Protein AF-Q2S835-F1 (afdb_monomer_lite)

Structure (mmCIF, N/CA/C/O backbone):
data_AF-Q2S835-F1
#
_entry.id   AF-Q2S835-F1
#
loop_
_atom_site.group_PDB
_atom_site.id
_atom_site.type_symbol
_atom_site.label_atom_id
_atom_site.label_alt_id
_atom_site.label_comp_id
_atom_site.label_asym_id
_atom_site.label_entity_id
_atom_site.label_seq_id
_atom_site.pdbx_PDB_ins_code
_atom_site.Cartn_x
_atom_site.Cartn_y
_atom_site.Cartn_z
_atom_site.occupancy
_atom_site.B_iso_or_equiv
_atom_site.auth_seq_id
_atom_site.auth_comp_id
_atom_site.auth_asym_id
_atom_site.auth_atom_id
_atom_site.pdbx_PDB_model_num
ATOM 1 N N . MET A 1 1 ? 21.900 -5.836 1.223 1.00 58.00 1 MET A N 1
ATOM 2 C CA . MET A 1 1 ? 20.947 -4.748 0.929 1.00 58.00 1 MET A CA 1
ATOM 3 C C . MET A 1 1 ? 19.571 -5.283 1.250 1.00 58.00 1 MET A C 1
ATOM 5 O O . MET A 1 1 ? 19.263 -6.379 0.797 1.00 58.00 1 MET A O 1
ATOM 9 N N . SER A 1 2 ? 18.821 -4.596 2.104 1.00 72.56 2 SER A N 1
ATOM 10 C CA . SER A 1 2 ? 17.430 -4.957 2.386 1.00 72.56 2 SER A CA 1
ATOM 11 C C . SER A 1 2 ? 16.559 -4.525 1.209 1.00 72.56 2 SER A C 1
ATOM 13 O O . SER A 1 2 ? 16.837 -3.489 0.613 1.00 72.56 2 SER A O 1
ATOM 15 N N . VAL A 1 3 ? 15.558 -5.331 0.862 1.00 83.25 3 VAL A N 1
ATOM 16 C CA . VAL A 1 3 ? 14.649 -5.068 -0.263 1.00 83.25 3 VAL A CA 1
ATOM 17 C C . VAL A 1 3 ? 13.409 -4.366 0.273 1.00 83.25 3 VAL A C 1
ATOM 19 O O . VAL A 1 3 ? 12.725 -4.928 1.134 1.00 83.25 3 VAL A O 1
ATOM 22 N N . GLY A 1 4 ? 13.147 -3.155 -0.214 1.00 87.56 4 GLY A N 1
ATOM 23 C CA . GLY A 1 4 ? 11.954 -2.388 0.108 1.00 87.56 4 GLY A CA 1
ATOM 24 C C . GLY A 1 4 ? 10.761 -2.842 -0.726 1.00 87.56 4 GLY A C 1
ATOM 25 O O . GLY A 1 4 ? 10.921 -3.290 -1.862 1.00 87.56 4 GLY A O 1
ATOM 26 N N . TYR A 1 5 ? 9.560 -2.733 -0.167 1.00 90.19 5 TYR A N 1
ATOM 27 C CA . TYR A 1 5 ? 8.317 -3.054 -0.859 1.00 90.19 5 TYR A CA 1
ATOM 28 C C . TYR A 1 5 ? 7.318 -1.909 -0.765 1.00 90.19 5 TYR A C 1
ATOM 30 O O . TYR A 1 5 ? 7.135 -1.304 0.288 1.00 90.19 5 TYR A O 1
ATOM 38 N N . GLU A 1 6 ? 6.615 -1.677 -1.866 1.00 91.81 6 GLU A N 1
ATOM 39 C CA . GLU A 1 6 ? 5.478 -0.766 -1.960 1.00 91.81 6 GLU A CA 1
ATOM 40 C C . GLU A 1 6 ? 4.245 -1.553 -2.402 1.00 91.81 6 GLU A C 1
ATOM 42 O O . GLU A 1 6 ? 4.356 -2.560 -3.106 1.00 91.81 6 GLU A O 1
ATOM 47 N N . LEU A 1 7 ? 3.057 -1.109 -1.993 1.00 93.31 7 LEU A N 1
ATOM 48 C CA . LEU A 1 7 ? 1.810 -1.722 -2.437 1.00 93.31 7 LEU A CA 1
ATOM 49 C C . LEU A 1 7 ? 1.251 -0.912 -3.608 1.00 93.31 7 LEU A C 1
ATOM 51 O O . LEU A 1 7 ? 1.009 0.287 -3.475 1.00 93.31 7 LEU A O 1
ATOM 55 N N . VAL A 1 8 ? 1.029 -1.558 -4.749 1.00 94.19 8 VAL A N 1
ATOM 56 C CA . VAL A 1 8 ? 0.539 -0.904 -5.968 1.00 94.19 8 VAL A CA 1
ATOM 57 C C . VAL A 1 8 ? -0.820 -1.478 -6.340 1.00 94.19 8 VAL A C 1
ATOM 59 O O . VAL A 1 8 ? -0.992 -2.694 -6.374 1.00 94.19 8 VAL A O 1
ATOM 62 N N . ASN A 1 9 ? -1.779 -0.602 -6.635 1.00 94.69 9 ASN A N 1
ATOM 63 C CA . ASN A 1 9 ? -3.065 -0.953 -7.228 1.00 94.69 9 ASN A CA 1
ATOM 64 C C . ASN A 1 9 ? -3.054 -0.561 -8.704 1.00 94.69 9 ASN A C 1
ATOM 66 O O . ASN A 1 9 ? -3.150 0.621 -9.051 1.00 94.69 9 ASN A O 1
ATOM 70 N N . GLN A 1 10 ? -2.964 -1.560 -9.575 1.00 93.31 10 GLN A N 1
ATOM 71 C CA . GLN A 1 10 ? -2.881 -1.345 -11.012 1.00 93.31 10 GLN A CA 1
ATOM 72 C C . GLN A 1 10 ? -4.230 -0.957 -11.626 1.00 93.31 10 GLN A C 1
ATOM 74 O O . GLN A 1 10 ? -4.268 -0.175 -12.577 1.00 93.31 10 GLN A O 1
ATOM 79 N N . THR A 1 11 ? -5.340 -1.444 -11.067 1.00 92.38 11 THR A N 1
ATOM 80 C CA . THR A 1 11 ? -6.694 -1.114 -11.537 1.00 92.38 11 THR A CA 1
ATOM 81 C C . THR A 1 11 ? -6.990 0.374 -11.373 1.00 92.38 11 THR A C 1
ATOM 83 O O . THR A 1 11 ? -7.473 1.023 -12.303 1.00 92.38 11 THR A O 1
ATOM 86 N N . LYS A 1 12 ? -6.676 0.932 -10.199 1.00 92.62 12 LYS A N 1
ATOM 87 C CA . LYS A 1 12 ? -6.934 2.344 -9.871 1.00 92.62 12 LYS A CA 1
ATOM 88 C C . LYS A 1 12 ? -5.769 3.273 -10.193 1.00 92.62 12 LYS A C 1
ATOM 90 O O . LYS A 1 12 ? -5.956 4.487 -10.180 1.00 92.62 12 LYS A O 1
ATOM 95 N N . LYS A 1 13 ? -4.603 2.711 -10.532 1.00 93.31 13 LYS A N 1
ATOM 96 C CA . LYS A 1 13 ? -3.337 3.433 -10.721 1.00 93.31 13 LYS A CA 1
ATOM 97 C C . LYS A 1 13 ? -2.971 4.239 -9.480 1.00 93.31 13 LYS A C 1
ATOM 99 O O . LYS A 1 13 ? -2.744 5.440 -9.552 1.00 93.31 13 LYS A O 1
ATOM 104 N N . GLU A 1 14 ? -2.957 3.573 -8.335 1.00 94.31 14 GLU A N 1
ATOM 105 C CA . GLU A 1 14 ? -2.633 4.168 -7.038 1.00 94.31 14 GLU A CA 1
ATOM 106 C C . GLU A 1 14 ? -1.506 3.381 -6.375 1.00 94.31 14 GLU A C 1
ATOM 108 O O . GLU A 1 14 ? -1.291 2.205 -6.681 1.00 94.31 14 GLU A O 1
ATOM 113 N N . ARG A 1 15 ? -0.794 4.019 -5.446 1.00 92.62 15 ARG A N 1
ATOM 114 C CA . ARG A 1 15 ? 0.222 3.354 -4.628 1.00 92.62 15 ARG A CA 1
ATOM 115 C C . ARG A 1 15 ? 0.079 3.709 -3.156 1.00 92.62 15 ARG A C 1
ATOM 117 O O . ARG A 1 15 ? -0.420 4.780 -2.814 1.00 92.62 15 ARG A O 1
ATOM 124 N N . ILE A 1 16 ? 0.537 2.803 -2.305 1.00 92.00 16 ILE A N 1
ATOM 125 C CA . ILE A 1 16 ? 0.748 3.026 -0.879 1.00 92.00 16 ILE A CA 1
ATOM 126 C C . ILE A 1 16 ? 2.226 2.801 -0.613 1.00 92.00 16 ILE A C 1
ATOM 128 O O . ILE A 1 16 ? 2.760 1.715 -0.861 1.00 92.00 16 ILE A O 1
ATOM 132 N N . THR A 1 17 ? 2.868 3.839 -0.099 1.00 90.19 17 THR A N 1
ATOM 133 C CA . THR A 1 17 ? 4.256 3.799 0.333 1.00 90.19 17 THR A CA 1
ATOM 134 C C . THR A 1 17 ? 4.308 3.698 1.853 1.00 90.19 17 THR A C 1
ATOM 136 O O . THR A 1 17 ? 3.427 4.163 2.575 1.00 90.19 17 THR A O 1
ATOM 139 N N . PHE A 1 18 ? 5.358 3.068 2.369 1.00 86.00 18 PHE A N 1
ATOM 140 C CA . PHE A 1 18 ? 5.574 2.961 3.813 1.00 86.00 18 PHE A CA 1
ATOM 141 C C . PHE A 1 18 ? 6.599 3.978 4.322 1.00 86.00 18 PHE A C 1
ATOM 143 O O . PHE A 1 18 ? 7.075 3.851 5.441 1.00 86.00 18 PHE A O 1
ATOM 150 N N . ALA A 1 19 ? 6.919 5.013 3.536 1.00 76.12 19 ALA A N 1
ATOM 151 C CA . ALA A 1 19 ? 7.992 5.965 3.835 1.00 76.12 19 ALA A CA 1
ATOM 152 C C . ALA A 1 19 ? 7.808 6.724 5.166 1.00 76.12 19 ALA A C 1
ATOM 154 O O . ALA A 1 19 ? 8.784 7.159 5.775 1.00 76.12 19 ALA A O 1
ATOM 155 N N . HIS A 1 20 ? 6.563 6.878 5.626 1.00 74.62 20 HIS A N 1
ATOM 156 C CA . HIS A 1 20 ? 6.226 7.527 6.898 1.00 74.62 20 HIS A CA 1
ATOM 157 C C . HIS A 1 20 ? 6.285 6.587 8.110 1.00 74.62 20 HIS A C 1
ATOM 159 O O . HIS A 1 20 ? 6.145 7.036 9.245 1.00 74.62 20 HIS A O 1
ATOM 165 N N . LEU A 1 21 ? 6.499 5.292 7.883 1.00 80.06 21 LEU A N 1
ATOM 166 C CA . LEU A 1 21 ? 6.643 4.275 8.913 1.00 80.06 21 LEU A CA 1
ATOM 167 C C . LEU A 1 21 ? 8.091 3.761 8.916 1.00 80.06 21 LEU A C 1
ATOM 169 O O . LEU A 1 21 ? 8.752 3.756 7.879 1.00 80.06 21 LEU A O 1
ATOM 173 N N . PRO A 1 22 ? 8.619 3.294 10.058 1.00 80.19 22 PRO A N 1
ATOM 174 C CA . PRO A 1 22 ? 9.954 2.703 10.128 1.00 80.19 22 PRO A CA 1
ATOM 175 C C . PRO A 1 22 ? 9.959 1.265 9.572 1.00 80.19 22 PRO A C 1
ATOM 177 O O . PRO A 1 22 ? 10.481 0.354 10.210 1.00 80.19 22 PRO A O 1
ATOM 180 N N . VAL A 1 23 ? 9.327 1.042 8.415 1.00 85.69 23 VAL A N 1
ATOM 181 C CA . VAL A 1 23 ? 9.196 -0.270 7.774 1.00 85.69 23 VAL A CA 1
ATOM 182 C C . VAL A 1 23 ? 9.454 -0.160 6.281 1.00 85.69 23 VAL A C 1
ATOM 184 O O . VAL A 1 23 ? 9.009 0.775 5.622 1.00 85.69 23 VAL A O 1
ATOM 187 N N . SER A 1 24 ? 10.172 -1.136 5.744 1.00 84.44 24 SER A N 1
ATOM 188 C CA . SER A 1 24 ? 10.517 -1.186 4.322 1.00 84.44 24 SER A CA 1
ATOM 189 C C . SER A 1 24 ? 10.465 -2.609 3.781 1.00 84.44 24 SER A C 1
ATOM 191 O O . SER A 1 24 ? 9.977 -2.842 2.679 1.00 84.44 24 SER A O 1
ATOM 193 N N . THR A 1 25 ? 10.917 -3.579 4.571 1.00 88.06 25 THR A N 1
ATOM 194 C CA . THR A 1 25 ? 10.976 -4.983 4.165 1.00 88.06 25 THR A CA 1
ATOM 195 C C . THR A 1 25 ? 9.665 -5.710 4.432 1.00 88.06 25 THR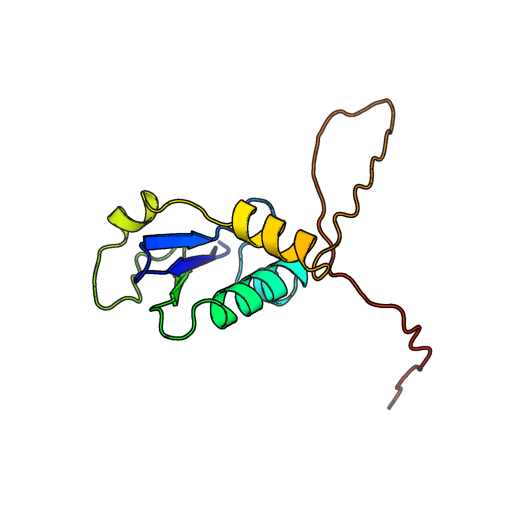 A C 1
ATOM 197 O O . THR A 1 25 ? 8.885 -5.322 5.299 1.00 88.06 25 THR A O 1
ATOM 200 N N . GLN A 1 26 ? 9.452 -6.834 3.745 1.00 88.31 26 GLN A N 1
ATOM 201 C CA . GLN A 1 26 ? 8.291 -7.699 3.969 1.00 88.31 26 GLN A CA 1
ATOM 202 C C . GLN A 1 26 ? 8.097 -8.041 5.457 1.00 88.31 26 GLN A C 1
ATOM 204 O O . GLN A 1 26 ? 6.996 -7.884 5.977 1.00 88.31 26 GLN A O 1
ATOM 209 N N . ASN A 1 27 ? 9.168 -8.445 6.151 1.00 87.62 27 ASN A N 1
ATOM 210 C CA . ASN A 1 27 ? 9.105 -8.820 7.566 1.00 87.62 27 ASN A CA 1
ATOM 211 C C . ASN A 1 27 ? 8.732 -7.634 8.466 1.00 87.62 27 ASN A C 1
ATOM 213 O O . ASN A 1 27 ? 7.935 -7.798 9.387 1.00 87.62 27 ASN A O 1
ATOM 217 N N . GLU A 1 28 ? 9.270 -6.442 8.193 1.00 88.31 28 GLU A N 1
ATOM 218 C CA . GLU A 1 28 ? 8.940 -5.220 8.938 1.00 88.31 28 GLU A CA 1
ATOM 219 C C . GLU A 1 28 ? 7.489 -4.795 8.699 1.00 88.31 28 GLU A C 1
ATOM 221 O O . GLU A 1 28 ? 6.775 -4.492 9.652 1.00 88.31 28 GLU A O 1
ATOM 226 N N . ILE A 1 29 ? 7.025 -4.838 7.445 1.00 88.56 29 ILE A N 1
ATOM 227 C CA . ILE A 1 29 ? 5.648 -4.490 7.073 1.00 88.56 29 ILE A CA 1
ATOM 228 C C . ILE A 1 29 ? 4.654 -5.412 7.784 1.00 88.56 29 ILE A C 1
ATOM 230 O O . ILE A 1 29 ? 3.649 -4.933 8.311 1.00 88.56 29 ILE A O 1
ATOM 234 N N . THR A 1 30 ? 4.929 -6.719 7.825 1.00 88.12 30 THR A N 1
ATOM 235 C CA . THR A 1 30 ? 4.071 -7.690 8.521 1.00 88.12 30 THR A CA 1
ATOM 236 C C . THR A 1 30 ? 4.208 -7.632 10.040 1.00 88.12 30 THR A C 1
ATOM 238 O O . THR A 1 30 ? 3.250 -7.926 10.749 1.00 88.12 30 THR A O 1
ATOM 241 N N . GLY A 1 31 ? 5.392 -7.277 10.544 1.00 84.75 31 GLY A N 1
ATOM 242 C CA . GLY A 1 31 ? 5.693 -7.224 11.974 1.00 84.75 31 GLY A CA 1
ATOM 243 C C . GLY A 1 31 ? 5.207 -5.944 12.650 1.00 84.75 31 GLY A C 1
ATOM 244 O O . GLY A 1 31 ? 4.994 -5.935 13.861 1.00 84.75 31 GLY A O 1
ATOM 245 N N . HIS A 1 32 ? 5.005 -4.870 11.887 1.00 87.38 32 HIS A N 1
ATOM 246 C CA . HIS A 1 32 ? 4.508 -3.611 12.411 1.00 87.38 32 HIS A CA 1
ATOM 247 C C . HIS A 1 32 ? 2.977 -3.538 12.271 1.00 87.38 32 HIS A C 1
ATOM 249 O O . HIS A 1 32 ? 2.429 -3.603 11.166 1.00 87.38 32 HIS A O 1
ATOM 255 N N . PRO A 1 33 ? 2.240 -3.371 13.381 1.00 86.12 33 PRO A N 1
ATOM 256 C CA . PRO A 1 33 ? 0.790 -3.533 13.381 1.00 86.12 33 PRO A CA 1
ATOM 257 C C . PRO A 1 33 ? 0.064 -2.489 12.530 1.00 86.12 33 PRO A C 1
ATOM 259 O O . PRO A 1 33 ? -0.960 -2.801 11.925 1.00 86.12 33 PRO A O 1
ATOM 262 N N . VAL A 1 34 ? 0.592 -1.265 12.431 1.00 87.62 34 VAL A N 1
ATOM 263 C CA . VAL A 1 34 ? -0.018 -0.212 11.604 1.00 87.62 34 VAL A CA 1
ATOM 264 C C . VAL A 1 34 ? 0.077 -0.539 10.119 1.00 87.62 34 VAL A C 1
ATOM 266 O O . VAL A 1 34 ? -0.934 -0.471 9.426 1.00 87.62 34 VAL A O 1
ATOM 269 N N . SER A 1 35 ? 1.246 -0.954 9.626 1.00 90.06 35 SER A N 1
ATOM 270 C CA . SER A 1 35 ? 1.427 -1.284 8.208 1.00 90.06 35 SER A CA 1
ATOM 271 C C . SER A 1 35 ? 0.648 -2.538 7.835 1.00 90.06 35 SER A C 1
ATOM 273 O O . SER A 1 35 ? -0.025 -2.543 6.808 1.00 90.06 35 SER A O 1
ATOM 275 N N . ALA A 1 36 ? 0.645 -3.560 8.697 1.00 90.50 36 ALA A N 1
ATOM 276 C CA . ALA A 1 36 ? -0.171 -4.753 8.496 1.00 90.50 36 ALA A CA 1
ATOM 277 C C . ALA A 1 36 ? -1.669 -4.407 8.423 1.00 90.50 36 ALA A C 1
ATOM 279 O O . ALA A 1 36 ? -2.382 -4.884 7.538 1.00 90.50 36 ALA A O 1
ATOM 280 N N . THR A 1 37 ? -2.139 -3.521 9.305 1.00 91.00 37 THR A N 1
ATOM 281 C CA . THR A 1 37 ? -3.529 -3.045 9.311 1.00 91.00 37 THR A CA 1
ATOM 282 C C . THR A 1 37 ? -3.857 -2.238 8.058 1.00 91.00 37 THR A C 1
ATOM 284 O O . THR A 1 37 ? -4.904 -2.464 7.455 1.00 91.00 37 THR A O 1
ATOM 287 N N . MET A 1 38 ? -2.967 -1.339 7.627 1.00 91.88 38 MET A N 1
ATOM 288 C CA . MET A 1 38 ? -3.129 -0.564 6.393 1.00 91.88 38 MET A CA 1
ATOM 289 C C . MET A 1 38 ? -3.248 -1.465 5.170 1.00 91.88 38 MET A C 1
ATOM 291 O O . MET A 1 38 ? -4.187 -1.309 4.393 1.00 91.88 38 MET A O 1
ATOM 295 N N . VAL A 1 39 ? -2.339 -2.434 5.028 1.00 92.69 39 VAL A N 1
ATOM 296 C CA . VAL A 1 39 ? -2.365 -3.413 3.935 1.00 92.69 39 VAL A CA 1
ATOM 297 C C . VAL A 1 39 ? -3.672 -4.197 3.965 1.00 92.69 39 VAL A C 1
ATOM 299 O O . VAL A 1 39 ? -4.376 -4.256 2.960 1.00 92.69 39 VAL A O 1
ATOM 302 N N . CYS A 1 40 ? -4.033 -4.759 5.120 1.00 92.81 40 CYS A N 1
ATOM 303 C CA . CYS A 1 40 ? -5.239 -5.568 5.268 1.00 92.81 40 CYS A CA 1
ATOM 304 C C . CYS A 1 40 ? -6.501 -4.764 4.925 1.00 92.81 40 CYS A C 1
ATOM 306 O O . CYS A 1 40 ? -7.325 -5.196 4.119 1.00 92.81 40 CYS A O 1
ATOM 308 N N . TRP A 1 41 ? -6.629 -3.555 5.474 1.00 93.19 41 TRP A N 1
ATOM 309 C CA . TRP A 1 41 ? -7.754 -2.670 5.192 1.00 93.19 41 TRP A CA 1
ATOM 310 C C . TRP A 1 41 ? -7.819 -2.284 3.717 1.00 93.19 41 TRP A C 1
ATOM 312 O O . 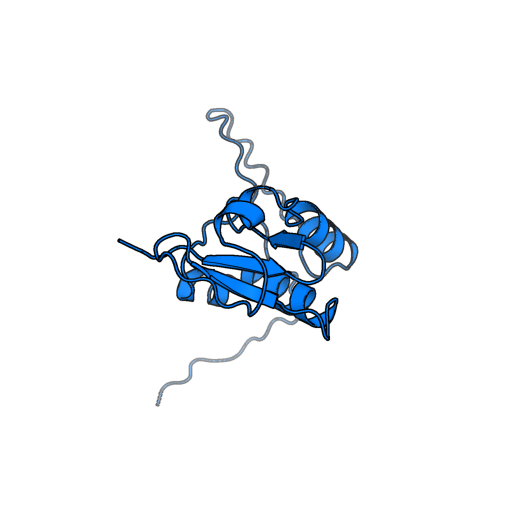TRP A 1 41 ? -8.899 -2.317 3.127 1.00 93.19 41 TRP A O 1
ATOM 322 N N . TYR A 1 42 ? -6.684 -1.952 3.101 1.00 93.81 42 TYR A N 1
ATOM 323 C CA . TYR A 1 42 ? -6.656 -1.572 1.696 1.00 93.81 42 TYR A CA 1
ATOM 324 C C . TYR A 1 42 ? -7.066 -2.734 0.791 1.00 93.81 42 TYR A C 1
ATOM 326 O O . TYR A 1 42 ? -7.907 -2.544 -0.084 1.00 93.81 42 TYR A O 1
ATOM 334 N N . LEU A 1 43 ? -6.568 -3.947 1.038 1.00 93.94 43 LEU A N 1
ATOM 335 C CA . LEU A 1 43 ? -6.984 -5.138 0.293 1.00 93.94 43 LEU A CA 1
ATOM 336 C C . LEU A 1 43 ? -8.487 -5.414 0.455 1.00 93.94 43 LEU A C 1
ATOM 338 O O . LEU A 1 43 ? -9.171 -5.691 -0.526 1.00 93.94 43 LEU A O 1
ATOM 342 N N . MET A 1 44 ? -9.029 -5.270 1.670 1.00 94.06 44 MET A N 1
ATOM 343 C CA . MET A 1 44 ? -10.459 -5.476 1.935 1.00 94.06 44 MET A CA 1
ATOM 344 C C . MET A 1 44 ? -11.370 -4.417 1.296 1.00 94.06 44 MET A C 1
ATOM 346 O O . MET A 1 44 ? -12.498 -4.732 0.926 1.00 94.06 44 MET A O 1
ATOM 350 N N . ASN A 1 45 ? -10.924 -3.165 1.158 1.00 93.12 45 ASN A N 1
ATOM 351 C CA . ASN A 1 45 ? -11.732 -2.111 0.522 1.00 93.12 45 ASN A CA 1
ATOM 352 C C . ASN A 1 45 ? -11.636 -2.118 -1.008 1.00 93.12 45 ASN A C 1
ATOM 354 O O . ASN A 1 45 ? -12.445 -1.479 -1.678 1.00 93.12 45 ASN A O 1
ATOM 358 N N . ASN A 1 46 ? -10.661 -2.835 -1.558 1.00 94.19 46 ASN A N 1
ATOM 359 C CA . ASN A 1 46 ? -10.384 -2.898 -2.987 1.00 94.19 46 ASN A CA 1
ATOM 360 C C . ASN A 1 46 ? -10.459 -4.348 -3.494 1.00 94.19 46 ASN A C 1
ATOM 362 O O . ASN A 1 46 ? -9.649 -4.785 -4.309 1.00 94.19 46 ASN A O 1
ATOM 366 N N . ILE A 1 47 ? -11.430 -5.117 -2.988 1.00 93.56 47 ILE A N 1
ATOM 367 C CA . ILE A 1 47 ? -11.643 -6.506 -3.411 1.00 93.56 47 ILE A CA 1
ATOM 368 C C . ILE A 1 47 ? -11.942 -6.537 -4.913 1.00 93.56 47 ILE A C 1
ATOM 370 O O . ILE A 1 47 ? -12.868 -5.881 -5.385 1.00 93.56 47 ILE A O 1
ATOM 374 N N . GLY A 1 48 ? -11.174 -7.345 -5.644 1.00 92.44 48 GLY A N 1
ATOM 375 C CA . GLY A 1 48 ? -11.289 -7.491 -7.095 1.00 92.44 48 GLY A CA 1
ATOM 376 C C . GLY A 1 48 ? -10.356 -6.583 -7.898 1.00 92.44 48 GLY A C 1
ATOM 377 O O . GLY A 1 48 ? -10.233 -6.793 -9.104 1.00 92.44 48 GLY A O 1
ATOM 378 N N . ASP A 1 49 ? -9.670 -5.633 -7.257 1.00 94.19 49 ASP A N 1
ATOM 379 C CA . ASP A 1 49 ? -8.608 -4.864 -7.904 1.00 94.19 49 ASP A CA 1
ATOM 380 C C . ASP A 1 49 ? -7.320 -5.698 -8.029 1.00 94.19 49 ASP A C 1
ATOM 382 O O . ASP A 1 49 ? -7.044 -6.584 -7.216 1.00 94.19 49 ASP A O 1
ATOM 386 N N . ASP A 1 50 ? -6.509 -5.394 -9.046 1.00 93.81 50 ASP A N 1
ATOM 387 C CA . ASP A 1 50 ? -5.192 -6.001 -9.228 1.00 93.81 50 ASP A CA 1
ATOM 388 C C . ASP A 1 50 ? -4.181 -5.261 -8.347 1.00 93.81 50 ASP A C 1
ATOM 390 O O . ASP A 1 50 ? -3.697 -4.176 -8.691 1.00 93.81 50 ASP A O 1
ATOM 394 N N . ILE A 1 51 ? -3.935 -5.820 -7.161 1.00 94.94 51 ILE A N 1
ATOM 395 C CA . ILE A 1 51 ? -3.069 -5.246 -6.131 1.00 94.94 51 ILE A CA 1
ATOM 396 C C . ILE A 1 51 ? -1.921 -6.208 -5.861 1.00 94.94 51 ILE A C 1
ATOM 398 O O . ILE A 1 51 ? -2.147 -7.374 -5.540 1.00 94.94 51 ILE A O 1
ATOM 402 N N . GLN A 1 52 ? -0.690 -5.712 -5.954 1.00 94.31 52 GLN A N 1
ATOM 403 C CA . GLN A 1 52 ? 0.514 -6.497 -5.689 1.00 94.31 52 GLN A CA 1
ATOM 404 C C . GLN A 1 52 ? 1.549 -5.675 -4.929 1.00 94.31 52 GLN A C 1
ATOM 406 O O . GLN A 1 52 ? 1.583 -4.444 -5.012 1.00 94.31 52 GLN A O 1
ATOM 411 N N . PHE A 1 53 ? 2.425 -6.380 -4.216 1.00 93.00 53 PHE A N 1
ATOM 412 C CA . PHE A 1 53 ? 3.653 -5.793 -3.701 1.00 93.00 53 PHE A CA 1
ATOM 413 C C . PHE A 1 53 ? 4.686 -5.694 -4.821 1.00 93.00 53 PHE A C 1
ATOM 415 O O . PHE A 1 53 ? 4.979 -6.680 -5.497 1.00 93.00 53 PHE A O 1
ATOM 422 N N . VAL A 1 54 ? 5.258 -4.508 -4.990 1.00 91.75 54 VAL A N 1
ATOM 423 C CA . VAL A 1 54 ? 6.335 -4.235 -5.940 1.00 91.75 54 VAL A CA 1
ATOM 424 C C . VAL A 1 54 ? 7.588 -3.929 -5.136 1.00 91.75 54 VAL A C 1
ATOM 426 O O . VAL A 1 54 ? 7.569 -3.070 -4.256 1.00 91.75 54 VAL A O 1
ATOM 429 N N . SER A 1 55 ? 8.669 -4.662 -5.403 1.00 89.25 55 SER A N 1
ATOM 430 C CA . SER A 1 55 ? 9.951 -4.387 -4.756 1.00 89.25 55 SER A CA 1
ATOM 431 C C . SER A 1 55 ? 10.583 -3.134 -5.351 1.00 89.25 55 SER A C 1
ATOM 433 O O . SER A 1 55 ? 10.459 -2.905 -6.552 1.00 89.25 55 SER A O 1
ATOM 435 N N . ASP A 1 56 ? 11.288 -2.339 -4.553 1.00 82.38 56 ASP A N 1
ATOM 436 C CA . ASP A 1 56 ? 12.050 -1.175 -5.026 1.00 82.38 56 ASP A CA 1
ATOM 437 C C . ASP A 1 56 ? 13.376 -1.571 -5.70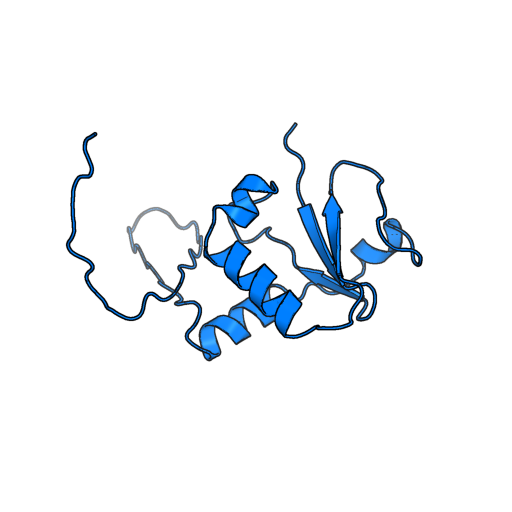7 1.00 82.38 56 ASP A C 1
ATOM 439 O O . ASP A 1 56 ? 13.866 -0.868 -6.591 1.00 82.38 56 ASP A O 1
ATOM 443 N N . THR A 1 57 ? 13.918 -2.730 -5.327 1.00 83.56 57 THR A N 1
ATOM 444 C CA . THR A 1 57 ? 15.278 -3.172 -5.650 1.00 83.56 57 THR A CA 1
ATOM 445 C C . THR A 1 57 ? 15.345 -3.992 -6.935 1.00 83.56 57 THR A C 1
ATOM 447 O O . THR A 1 57 ? 16.297 -3.849 -7.702 1.00 83.56 57 THR A O 1
ATOM 450 N N . TYR A 1 58 ? 14.368 -4.869 -7.175 1.00 82.62 58 TYR A N 1
ATOM 451 C CA . TYR A 1 58 ? 14.342 -5.714 -8.369 1.00 82.62 58 TYR A CA 1
ATOM 452 C C . TYR A 1 58 ? 13.509 -5.049 -9.460 1.00 82.62 58 TYR A C 1
ATOM 454 O O . TYR A 1 58 ? 12.510 -4.405 -9.161 1.00 82.62 58 TYR A O 1
ATOM 462 N N . ASP A 1 59 ? 13.873 -5.235 -10.730 1.00 81.06 59 ASP A N 1
ATOM 463 C CA . ASP A 1 59 ? 13.123 -4.697 -11.882 1.00 81.06 59 ASP A CA 1
ATOM 464 C C . ASP A 1 59 ? 11.858 -5.522 -12.201 1.00 81.06 59 ASP A C 1
ATOM 466 O O . ASP A 1 59 ? 11.360 -5.546 -13.325 1.00 81.06 59 ASP A O 1
ATOM 470 N N . ASP A 1 60 ? 11.331 -6.221 -11.196 1.00 84.06 60 ASP A N 1
ATOM 471 C CA . ASP A 1 60 ? 10.171 -7.083 -11.340 1.00 84.06 60 ASP A CA 1
ATOM 472 C C . ASP A 1 60 ? 8.896 -6.242 -11.426 1.00 84.06 60 ASP A C 1
ATOM 474 O O . ASP A 1 60 ? 8.691 -5.272 -10.683 1.00 84.06 60 ASP A O 1
ATOM 478 N N . TRP A 1 61 ? 8.019 -6.640 -12.345 1.00 90.31 61 TRP A N 1
ATOM 479 C CA . TRP A 1 61 ? 6.694 -6.064 -12.523 1.00 90.31 61 TRP A CA 1
ATOM 480 C C . TRP A 1 61 ? 5.657 -7.193 -12.481 1.00 90.31 61 TRP A C 1
ATOM 482 O O . TRP A 1 61 ? 5.502 -7.917 -13.466 1.00 90.31 61 TRP A O 1
ATOM 492 N N . PRO A 1 62 ? 4.965 -7.392 -11.344 1.00 88.56 62 PRO A N 1
ATOM 493 C CA . PRO A 1 62 ? 4.107 -8.560 -11.127 1.00 88.56 62 PRO A CA 1
ATOM 494 C C . PRO A 1 62 ? 2.753 -8.478 -11.854 1.00 88.56 62 PRO A C 1
ATOM 496 O O . PRO A 1 62 ? 1.956 -9.412 -11.784 1.00 88.56 62 PRO A O 1
ATOM 499 N N . PHE A 1 63 ? 2.478 -7.376 -12.555 1.00 89.69 63 PHE A N 1
ATOM 500 C CA . PHE A 1 63 ? 1.214 -7.148 -13.246 1.00 89.69 63 PHE A CA 1
ATOM 501 C C . PHE A 1 63 ? 1.285 -7.571 -14.714 1.00 89.69 63 PHE A C 1
ATOM 503 O O . PHE A 1 63 ? 2.292 -7.393 -15.396 1.00 89.69 63 PHE A O 1
ATOM 510 N N . ARG A 1 64 ? 0.160 -8.060 -15.249 1.00 85.38 64 ARG A N 1
ATOM 511 C CA . ARG A 1 64 ? 0.046 -8.438 -16.674 1.00 85.38 64 ARG A CA 1
ATOM 512 C C . ARG A 1 64 ? 0.060 -7.241 -17.628 1.00 85.38 64 ARG A C 1
ATOM 514 O O . ARG A 1 64 ? 0.189 -7.425 -18.834 1.00 85.38 64 ARG A O 1
ATOM 521 N N . SER A 1 65 ? -0.151 -6.036 -17.105 1.00 85.12 65 SER A N 1
ATOM 522 C CA . SER A 1 65 ? -0.262 -4.802 -17.882 1.00 85.12 65 SER A CA 1
ATOM 523 C C . SER A 1 65 ? 0.461 -3.644 -17.194 1.00 85.12 65 SER A C 1
ATOM 525 O O . SER A 1 65 ? 0.758 -3.705 -16.001 1.00 85.12 65 SER A O 1
ATOM 527 N N . GLY A 1 66 ? 0.734 -2.581 -17.955 1.00 84.06 66 GLY A N 1
ATOM 528 C CA . GLY A 1 66 ? 1.523 -1.439 -17.490 1.00 84.06 66 GLY A CA 1
ATOM 529 C C . GLY A 1 66 ? 3.027 -1.714 -17.491 1.00 84.06 66 GLY A C 1
ATOM 530 O O . GLY A 1 66 ? 3.474 -2.803 -17.851 1.00 84.06 66 GLY A O 1
ATOM 531 N N . GLN A 1 67 ? 3.805 -0.702 -17.118 1.00 85.44 67 GLN A N 1
ATOM 532 C CA . GLN A 1 67 ? 5.249 -0.818 -16.953 1.00 85.44 67 GLN A CA 1
ATOM 533 C C . GLN A 1 67 ? 5.677 -0.226 -15.617 1.00 85.44 67 GLN A C 1
ATOM 535 O O . GLN A 1 67 ? 5.103 0.751 -15.135 1.00 85.44 67 GLN A O 1
ATOM 540 N N . ARG A 1 68 ? 6.774 -0.757 -15.074 1.00 82.81 68 ARG A N 1
ATOM 541 C CA . ARG A 1 68 ? 7.374 -0.277 -13.827 1.00 82.81 68 ARG A CA 1
ATOM 542 C C . ARG A 1 68 ? 7.717 1.221 -13.853 1.00 82.81 68 ARG A C 1
ATOM 544 O O . ARG A 1 68 ? 7.654 1.907 -12.846 1.00 82.81 68 ARG A O 1
ATOM 551 N N . LYS A 1 69 ? 8.053 1.786 -15.010 1.00 85.06 69 LYS A N 1
ATOM 552 C CA . LYS A 1 69 ? 8.362 3.225 -15.100 1.00 85.06 69 LYS A CA 1
ATOM 553 C C . LYS A 1 69 ? 7.136 4.110 -14.870 1.00 85.06 69 LYS A C 1
ATOM 555 O O . LYS A 1 69 ? 7.279 5.229 -14.387 1.00 85.06 69 LYS A O 1
ATOM 560 N N . ASP A 1 70 ? 5.949 3.599 -15.178 1.00 85.31 70 ASP A N 1
ATOM 561 C CA . ASP A 1 70 ? 4.713 4.375 -15.136 1.00 85.31 70 ASP A CA 1
ATOM 562 C C . ASP A 1 70 ? 4.156 4.483 -13.712 1.00 85.31 70 ASP A C 1
ATOM 564 O O . ASP A 1 70 ? 3.495 5.469 -13.387 1.00 85.31 70 ASP A O 1
ATOM 568 N N . TYR A 1 71 ? 4.433 3.500 -12.846 1.00 84.69 71 TYR A N 1
ATOM 569 C CA . TYR A 1 71 ? 3.864 3.468 -11.494 1.00 84.69 71 TYR A CA 1
ATOM 570 C C . TYR A 1 71 ? 4.433 4.562 -10.583 1.00 84.69 71 TYR A C 1
ATOM 572 O O . TYR A 1 71 ? 3.766 4.992 -9.645 1.00 84.69 71 TYR A O 1
ATOM 580 N N . LEU A 1 72 ? 5.628 5.083 -10.885 1.00 83.81 72 LEU A N 1
ATOM 581 C CA . LEU A 1 72 ? 6.207 6.222 -10.165 1.00 83.81 72 LEU A CA 1
ATOM 582 C C . LEU A 1 72 ? 5.346 7.490 -10.278 1.00 83.81 72 LEU A C 1
ATOM 584 O O . LEU A 1 72 ? 5.419 8.356 -9.407 1.00 83.81 72 LEU A O 1
ATOM 588 N N . ALA A 1 73 ? 4.528 7.592 -11.332 1.00 89.12 73 ALA A N 1
ATOM 589 C CA . ALA A 1 73 ? 3.579 8.683 -11.529 1.00 89.12 73 ALA A CA 1
ATOM 590 C C . ALA A 1 73 ? 2.237 8.454 -10.813 1.00 89.12 73 ALA A C 1
ATOM 592 O O . ALA A 1 73 ? 1.376 9.335 -10.843 1.00 89.12 73 ALA A O 1
ATOM 593 N N . TYR A 1 74 ? 2.024 7.288 -10.195 1.00 92.19 74 TYR A N 1
ATOM 594 C CA . TYR A 1 74 ? 0.766 6.998 -9.516 1.00 92.19 74 TYR A CA 1
ATOM 595 C C . TYR A 1 74 ? 0.660 7.839 -8.238 1.00 92.19 74 TYR A C 1
ATOM 597 O O . TYR A 1 74 ? 1.640 7.951 -7.487 1.00 92.19 74 TYR A O 1
ATOM 605 N N . PRO A 1 75 ? -0.508 8.451 -7.970 1.00 92.38 75 PRO A N 1
ATOM 606 C CA . PRO A 1 75 ? -0.734 9.168 -6.728 1.00 92.38 75 PRO A CA 1
ATOM 607 C C . PRO A 1 75 ? -0.531 8.242 -5.530 1.00 92.38 75 PRO A C 1
ATOM 609 O O . PRO A 1 75 ? -1.029 7.113 -5.495 1.00 92.38 75 PRO A O 1
ATOM 612 N N . ASP A 1 76 ? 0.195 8.757 -4.543 1.00 91.62 76 ASP A N 1
ATOM 613 C CA . ASP A 1 76 ? 0.318 8.115 -3.245 1.00 91.62 76 ASP A CA 1
ATOM 614 C C . ASP A 1 76 ? -0.966 8.351 -2.436 1.00 91.62 76 ASP A C 1
ATOM 616 O O . ASP A 1 76 ? -1.437 9.483 -2.295 1.00 91.62 76 ASP A O 1
ATOM 620 N N . ARG A 1 77 ? -1.571 7.266 -1.952 1.00 91.38 77 ARG A N 1
ATOM 621 C CA . ARG A 1 77 ? -2.808 7.271 -1.162 1.00 91.38 77 ARG A CA 1
ATOM 622 C C . ARG A 1 77 ? -2.590 6.937 0.306 1.00 91.38 77 ARG A C 1
ATOM 624 O O . ARG A 1 77 ? -3.569 6.811 1.038 1.00 91.38 77 ARG A O 1
ATOM 631 N N . THR A 1 78 ? -1.343 6.832 0.746 1.00 89.62 78 THR A N 1
ATOM 632 C CA . THR A 1 78 ? -0.974 6.469 2.119 1.00 89.62 78 THR A CA 1
ATOM 633 C C . THR A 1 78 ? -1.681 7.343 3.153 1.00 89.62 78 THR A C 1
ATOM 635 O O . THR A 1 78 ? -2.379 6.812 4.017 1.00 89.62 78 THR A O 1
ATOM 638 N N . ASP A 1 79 ? -1.616 8.669 3.012 1.00 87.50 79 ASP A N 1
ATOM 639 C CA . ASP A 1 79 ? -2.259 9.603 3.949 1.00 87.50 79 ASP A CA 1
ATOM 640 C C . ASP A 1 79 ? -3.782 9.443 3.991 1.00 87.50 79 ASP A C 1
ATOM 642 O O . ASP A 1 79 ? -4.396 9.496 5.055 1.00 87.50 79 ASP A O 1
ATOM 646 N N . ALA A 1 80 ? -4.407 9.197 2.837 1.00 89.12 80 ALA A N 1
ATOM 647 C CA . ALA A 1 80 ? -5.849 8.988 2.759 1.00 89.12 80 ALA A CA 1
ATOM 648 C C . ALA A 1 80 ? -6.272 7.689 3.467 1.00 89.12 80 ALA A C 1
ATOM 650 O O . ALA A 1 80 ? -7.306 7.656 4.135 1.00 89.12 80 ALA A O 1
ATOM 651 N N . VAL A 1 81 ? -5.463 6.630 3.353 1.00 89.44 81 VAL A N 1
ATOM 652 C CA . VAL A 1 81 ? -5.684 5.356 4.052 1.00 89.44 81 VAL A CA 1
ATOM 653 C C . VAL A 1 81 ? -5.516 5.533 5.558 1.00 89.44 81 VAL A C 1
ATOM 655 O O . VAL A 1 81 ? -6.368 5.079 6.321 1.00 89.44 81 VAL A O 1
ATOM 658 N N . ILE A 1 82 ? -4.461 6.227 5.993 1.00 87.81 82 ILE A N 1
ATOM 659 C CA . ILE A 1 82 ? -4.225 6.523 7.412 1.00 87.81 82 ILE A CA 1
ATOM 660 C C . ILE A 1 82 ? -5.394 7.333 7.977 1.00 87.81 82 ILE A C 1
ATOM 662 O O . ILE A 1 82 ? -5.994 6.918 8.966 1.00 87.81 82 ILE A O 1
ATOM 666 N N . ALA A 1 83 ? -5.786 8.424 7.315 1.00 87.12 83 ALA A N 1
ATOM 667 C CA . ALA A 1 83 ? -6.904 9.259 7.745 1.00 87.12 83 ALA A CA 1
ATOM 668 C C . ALA A 1 83 ? -8.215 8.460 7.855 1.00 87.12 83 ALA A C 1
ATOM 670 O O . ALA A 1 83 ? -8.951 8.606 8.832 1.00 87.12 83 ALA A O 1
ATOM 671 N N . ALA A 1 84 ? -8.492 7.566 6.900 1.00 87.88 84 ALA A N 1
ATOM 672 C CA . ALA A 1 84 ? -9.672 6.703 6.940 1.00 87.88 84 ALA A CA 1
ATOM 673 C C . ALA A 1 84 ? -9.641 5.713 8.118 1.00 87.88 84 ALA A C 1
ATOM 675 O O . ALA A 1 84 ? -10.673 5.452 8.742 1.00 87.88 84 ALA A O 1
ATOM 676 N N . LEU A 1 85 ? -8.4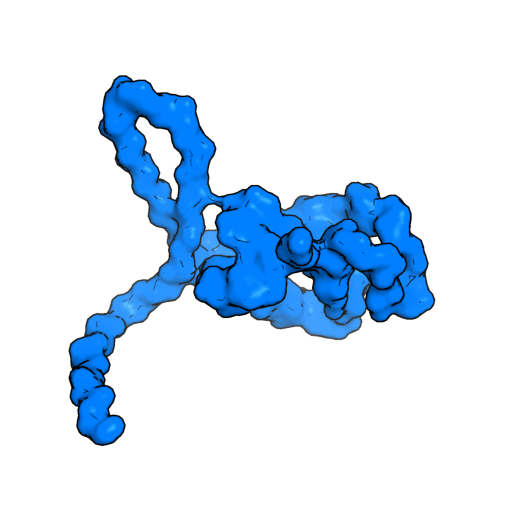70 5.160 8.438 1.00 86.44 85 LEU A N 1
ATOM 677 C CA . LEU A 1 85 ? -8.287 4.248 9.566 1.00 86.44 85 LEU A CA 1
ATOM 678 C C . LEU A 1 85 ? -8.403 4.956 10.919 1.00 86.44 85 LEU A C 1
ATOM 680 O O . LEU A 1 85 ? -9.005 4.397 11.837 1.00 86.44 85 LEU A O 1
ATOM 684 N N . VAL A 1 86 ? -7.885 6.181 11.025 1.00 86.69 86 VAL A N 1
ATOM 685 C CA . VAL A 1 86 ? -8.040 7.042 12.206 1.00 86.69 86 VAL A CA 1
ATOM 686 C C . VAL A 1 86 ? -9.508 7.420 12.398 1.00 86.69 86 VAL A C 1
ATOM 688 O O . VAL A 1 86 ? -10.057 7.236 13.480 1.00 86.69 86 VAL A O 1
ATOM 691 N N . GLN A 1 87 ? -10.197 7.842 11.332 1.00 85.75 87 GLN A N 1
ATOM 692 C CA . GLN A 1 87 ? -11.623 8.188 11.388 1.00 85.75 87 GLN A CA 1
ATOM 693 C C . GLN A 1 87 ? -12.501 7.005 11.829 1.00 85.75 87 GLN A C 1
ATOM 695 O O . GLN A 1 87 ? -13.507 7.193 12.510 1.00 85.75 87 GLN A O 1
ATOM 700 N N . LYS A 1 88 ? -12.131 5.779 11.445 1.00 84.88 88 LYS A N 1
ATOM 701 C CA . LYS A 1 88 ? -12.825 4.546 11.848 1.00 84.88 88 LYS A CA 1
ATOM 702 C C . LYS A 1 88 ? -12.434 4.050 13.247 1.00 84.88 88 LYS A C 1
ATOM 704 O O . LYS A 1 88 ? -12.994 3.050 13.688 1.00 84.88 88 LYS A O 1
ATOM 709 N N . GLY A 1 89 ? -11.487 4.706 13.923 1.00 81.62 89 GLY A N 1
ATOM 710 C CA . GLY A 1 89 ? -10.978 4.296 15.233 1.00 81.62 89 GLY A CA 1
ATOM 711 C C . GLY A 1 89 ? -10.170 2.995 15.207 1.00 81.62 89 GLY A C 1
ATOM 712 O O . GLY A 1 89 ? -10.047 2.336 16.233 1.00 81.62 89 GLY A O 1
ATOM 713 N N . VAL A 1 90 ? -9.657 2.591 14.039 1.00 83.69 90 VAL A N 1
ATOM 714 C CA . VAL A 1 90 ? -8.803 1.398 13.893 1.00 83.69 90 VAL A CA 1
ATOM 715 C C . VAL A 1 90 ? -7.355 1.737 14.249 1.00 83.69 90 VAL A C 1
ATOM 717 O O . VAL A 1 90 ? -6.663 0.958 14.905 1.00 83.69 90 VAL A O 1
ATOM 720 N N . LEU A 1 91 ? -6.902 2.916 13.824 1.00 80.75 91 LEU A N 1
ATOM 721 C CA . LEU A 1 91 ? -5.642 3.506 14.258 1.00 80.75 91 LEU A CA 1
ATOM 722 C C . LEU A 1 91 ? -5.932 4.631 15.241 1.00 80.75 91 LEU A C 1
ATOM 724 O O . LEU A 1 91 ? -6.901 5.371 15.075 1.00 80.75 91 LEU A O 1
ATOM 728 N N . GLN A 1 92 ? -5.069 4.768 16.240 1.00 72.31 92 GLN A N 1
ATOM 729 C CA . GLN A 1 92 ? -5.067 5.922 17.120 1.00 72.31 92 GLN A CA 1
ATOM 730 C C . GLN A 1 92 ? -3.825 6.753 16.811 1.00 72.31 92 GLN A C 1
ATOM 732 O O . GLN A 1 92 ? -2.703 6.241 16.799 1.00 72.31 92 GLN A O 1
ATOM 737 N N . GLU A 1 93 ? -4.031 8.041 16.551 1.00 67.00 93 GLU A N 1
ATOM 738 C CA . GLU A 1 93 ? -2.939 9.007 16.583 1.00 67.00 93 GLU A CA 1
ATOM 739 C C . GLU A 1 93 ? -2.550 9.213 18.045 1.00 67.00 93 GLU A C 1
ATOM 741 O O . GLU A 1 93 ? -3.151 10.013 18.762 1.00 67.00 93 GLU A O 1
ATOM 746 N N . ASP A 1 94 ? -1.567 8.450 18.515 1.00 61.28 94 ASP A N 1
ATOM 747 C CA . ASP A 1 94 ? -0.933 8.732 19.796 1.00 61.28 94 ASP A CA 1
ATOM 748 C C . ASP A 1 94 ? 0.091 9.841 19.560 1.00 61.28 94 ASP A C 1
ATOM 750 O O . ASP A 1 94 ? 1.272 9.623 19.286 1.00 61.28 94 ASP A O 1
ATOM 754 N N . GLY A 1 95 ? -0.414 11.074 19.556 1.00 51.81 95 GLY A N 1
ATOM 755 C CA . GLY A 1 95 ? 0.405 12.273 19.540 1.00 51.81 95 GLY A CA 1
ATOM 756 C C . GLY A 1 95 ? 1.187 12.379 20.844 1.00 51.81 95 GLY A C 1
ATOM 757 O O . GLY A 1 95 ? 0.839 13.178 21.710 1.00 51.81 95 GLY A O 1
ATOM 758 N N . LEU A 1 96 ? 2.261 11.604 20.993 1.00 42.94 96 LEU A N 1
ATOM 759 C CA . LEU A 1 96 ? 3.274 11.859 22.009 1.00 42.94 96 LEU A CA 1
ATOM 760 C C . LEU A 1 96 ? 4.025 13.135 21.613 1.00 42.94 96 LEU A C 1
ATOM 762 O O . LEU A 1 96 ? 5.087 13.118 20.994 1.00 42.94 96 LEU A O 1
ATOM 766 N N . LEU A 1 97 ? 3.439 14.272 21.988 1.00 40.50 97 LEU A N 1
ATOM 767 C CA . LEU A 1 97 ? 4.141 15.534 22.159 1.00 40.50 97 LEU A CA 1
ATOM 768 C C . LEU A 1 97 ? 5.097 15.368 23.346 1.00 40.50 97 LEU A C 1
ATOM 770 O O . LEU A 1 97 ? 4.830 15.853 24.444 1.00 40.50 97 LEU A O 1
ATOM 774 N N . CYS A 1 98 ? 6.232 14.699 23.145 1.00 34.88 98 CYS A N 1
ATOM 775 C CA . CYS A 1 98 ? 7.391 15.002 23.972 1.00 34.88 98 CYS A CA 1
ATOM 776 C C . CYS A 1 98 ? 7.816 16.432 23.620 1.00 34.88 98 CYS A C 1
ATOM 778 O O . CYS A 1 98 ? 8.634 16.656 22.733 1.00 34.88 98 CYS A O 1
ATOM 780 N N . LEU A 1 99 ? 7.220 17.414 24.299 1.00 36.66 99 LEU A N 1
ATOM 781 C CA . LEU A 1 99 ? 7.798 18.743 24.473 1.00 36.66 99 LEU A CA 1
ATOM 782 C C . LEU A 1 99 ? 8.998 18.596 25.417 1.00 36.66 99 LEU A C 1
ATOM 784 O O . LEU A 1 99 ? 8.966 19.072 26.549 1.00 36.66 99 LEU A O 1
ATOM 788 N N . ASP A 1 100 ? 10.045 17.912 24.963 1.00 38.31 100 ASP A N 1
ATOM 789 C CA . ASP A 1 100 ? 11.364 18.181 25.511 1.00 38.31 100 ASP A CA 1
ATOM 790 C C . ASP A 1 100 ? 11.839 19.482 24.870 1.00 38.31 100 ASP A C 1
ATOM 792 O O . ASP A 1 100 ? 11.804 19.653 23.650 1.00 38.31 100 ASP A O 1
ATOM 796 N N . LYS A 1 101 ? 12.191 20.450 25.712 1.00 43.56 101 LYS A N 1
ATOM 797 C CA . LYS A 1 101 ? 12.416 21.851 25.333 1.00 43.56 101 LYS A CA 1
ATOM 798 C C . LYS A 1 101 ? 13.635 22.085 24.425 1.00 43.56 101 LYS A C 1
ATOM 800 O O . LYS A 1 101 ? 13.892 23.243 24.111 1.00 43.56 101 LYS A O 1
ATOM 805 N N . ASP A 1 102 ? 14.339 21.042 23.980 1.00 47.81 102 ASP A N 1
ATOM 806 C CA . ASP A 1 102 ? 15.671 21.182 23.378 1.00 47.81 102 ASP A CA 1
ATOM 807 C C . ASP A 1 102 ? 15.911 20.525 22.005 1.00 47.81 102 ASP A C 1
ATOM 809 O O . ASP A 1 102 ? 16.935 20.819 21.399 1.00 47.81 102 ASP A O 1
ATOM 813 N N . GLU A 1 103 ? 15.001 19.739 21.414 1.00 41.50 103 GLU A N 1
ATOM 814 C CA . GLU A 1 103 ? 15.249 19.217 20.052 1.00 41.50 103 GLU A CA 1
ATOM 815 C C . GLU A 1 103 ? 13.996 19.171 19.164 1.00 41.50 103 GLU A C 1
ATOM 817 O O . GLU A 1 103 ? 13.203 18.231 19.170 1.00 41.50 103 GLU A O 1
ATOM 822 N N . MET A 1 104 ? 13.846 20.190 18.308 1.00 36.50 104 MET A N 1
ATOM 823 C CA . MET A 1 104 ? 12.923 20.151 17.171 1.00 36.50 104 MET A CA 1
ATOM 824 C C . MET A 1 104 ? 13.383 19.112 16.137 1.00 36.50 104 MET A C 1
ATOM 826 O O . MET A 1 104 ? 14.116 19.430 15.200 1.00 36.50 104 MET A O 1
ATOM 830 N N . ARG A 1 105 ? 12.875 17.884 16.238 1.00 35.22 105 ARG A N 1
ATOM 831 C CA . ARG A 1 105 ? 12.751 16.968 15.094 1.00 35.22 105 ARG A CA 1
ATOM 832 C C . ARG A 1 105 ? 11.424 16.221 15.176 1.00 35.22 105 ARG A C 1
ATOM 834 O O . ARG A 1 105 ? 11.286 15.239 15.892 1.00 35.22 105 ARG A O 1
ATOM 841 N N . MET A 1 106 ? 10.442 16.713 14.424 1.00 36.75 106 MET A N 1
ATOM 842 C CA . MET A 1 106 ? 9.109 16.119 14.320 1.00 36.75 106 MET A CA 1
ATOM 843 C C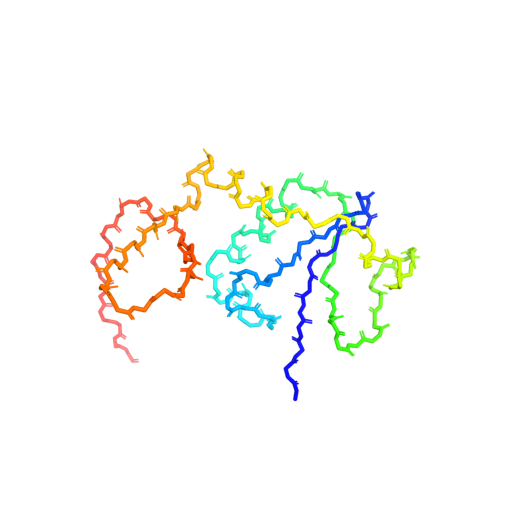 . MET A 1 106 ? 9.198 14.701 13.733 1.00 36.75 106 MET A C 1
ATOM 845 O O . MET A 1 106 ? 9.675 14.528 12.610 1.00 36.75 106 MET A O 1
ATOM 849 N N . LYS A 1 107 ? 8.724 13.695 14.476 1.00 41.84 107 LYS A N 1
ATOM 850 C CA . LYS A 1 107 ? 8.413 12.350 13.971 1.00 41.84 107 LYS A CA 1
ATOM 851 C C . LYS A 1 107 ? 7.107 11.876 14.611 1.00 41.84 107 LYS A C 1
ATOM 853 O O . LYS A 1 107 ? 7.036 11.746 15.828 1.00 41.84 107 LYS A O 1
ATOM 858 N N . THR A 1 108 ? 6.086 11.649 13.792 1.00 45.41 108 THR A N 1
ATOM 859 C CA . THR A 1 108 ? 4.781 11.121 14.213 1.00 45.41 108 THR A CA 1
ATOM 860 C C . THR A 1 108 ? 4.859 9.598 14.322 1.00 45.41 108 THR A C 1
ATOM 862 O O . THR A 1 108 ? 5.289 8.951 13.370 1.00 45.41 108 THR A O 1
ATOM 865 N N . ASN A 1 109 ? 4.432 9.021 15.450 1.00 47.41 109 ASN A N 1
ATOM 866 C CA . ASN A 1 109 ? 4.286 7.572 15.622 1.00 47.41 109 ASN A CA 1
ATOM 867 C C . ASN A 1 109 ? 2.791 7.210 15.635 1.00 47.41 109 ASN A C 1
ATOM 869 O O . ASN A 1 109 ? 2.022 7.781 16.400 1.00 47.41 109 ASN A O 1
ATOM 873 N N . LEU A 1 110 ? 2.382 6.258 14.796 1.00 55.66 110 LEU A N 1
ATOM 874 C CA . LEU A 1 110 ? 1.025 5.699 14.762 1.00 55.66 110 LEU A CA 1
ATOM 875 C C . LEU A 1 110 ? 1.017 4.364 15.519 1.00 55.66 110 LEU A C 1
ATOM 877 O O . LEU A 1 110 ? 1.933 3.560 15.332 1.00 55.66 110 LEU A O 1
ATOM 881 N N . ILE A 1 111 ? -0.018 4.093 16.322 1.00 57.12 111 ILE A N 1
ATOM 882 C CA . ILE A 1 111 ? -0.214 2.794 16.991 1.00 57.12 111 ILE A CA 1
ATOM 883 C C . ILE A 1 111 ? -1.611 2.215 16.693 1.00 57.12 111 ILE A C 1
ATOM 885 O O . ILE A 1 111 ? -2.568 2.965 16.473 1.00 57.12 111 ILE A O 1
ATOM 889 N N . PRO A 1 112 ? -1.760 0.878 16.654 1.00 49.03 112 PRO A N 1
ATOM 890 C CA . PRO A 1 112 ? -3.062 0.227 16.511 1.00 49.03 112 PRO A CA 1
ATOM 891 C C . PRO A 1 112 ? -3.941 0.480 17.745 1.00 49.03 112 PRO A C 1
ATOM 893 O O . PRO A 1 112 ? -3.476 0.364 18.880 1.00 49.03 112 PRO A O 1
ATOM 896 N N . TYR A 1 113 ? -5.228 0.772 17.535 1.00 41.59 113 TYR A N 1
ATOM 897 C CA . TYR A 1 113 ? -6.177 0.919 18.637 1.00 41.59 113 TYR A CA 1
ATOM 898 C C . TYR A 1 113 ? -6.475 -0.451 19.255 1.00 41.59 113 TYR A C 1
ATOM 900 O O . TYR A 1 113 ? -7.072 -1.322 18.621 1.00 41.59 113 TYR A O 1
ATOM 908 N N . THR A 1 114 ? -6.073 -0.655 20.510 1.00 50.31 114 THR A N 1
ATOM 909 C CA . THR A 1 114 ? -6.495 -1.825 21.287 1.00 50.31 114 THR A CA 1
ATOM 910 C C . THR A 1 114 ? -7.678 -1.423 22.159 1.00 50.31 114 THR A C 1
ATOM 912 O O . THR A 1 114 ? -7.538 -0.751 23.178 1.00 50.31 114 THR A O 1
ATOM 915 N N . SER A 1 115 ? -8.889 -1.816 21.755 1.00 42.50 115 SER A N 1
ATOM 916 C CA . SER A 1 115 ? -10.063 -1.683 22.618 1.00 42.50 115 SER A CA 1
ATOM 917 C C . SER A 1 115 ? -9.822 -2.506 23.885 1.00 42.50 115 SER A C 1
ATOM 919 O O . SER A 1 115 ? -9.634 -3.723 23.798 1.00 42.50 115 SER A O 1
ATOM 921 N N . GLY A 1 116 ? -9.798 -1.846 25.042 1.00 51.41 116 GLY A N 1
ATOM 922 C CA . GLY A 1 116 ? -9.421 -2.427 26.325 1.00 51.41 116 GLY A CA 1
ATOM 923 C C . GLY A 1 116 ? -10.002 -3.819 26.596 1.00 51.41 116 GLY A C 1
ATOM 924 O O . GLY A 1 116 ? -11.186 -3.980 26.882 1.00 51.41 116 G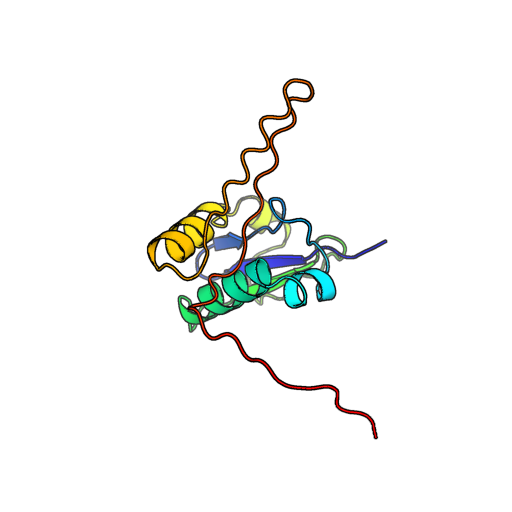LY A O 1
ATOM 925 N N . ARG A 1 117 ? -9.115 -4.815 26.597 1.00 32.84 117 ARG A N 1
ATOM 926 C CA . ARG A 1 117 ? -9.156 -5.967 27.500 1.00 32.84 117 ARG A CA 1
ATOM 927 C C . ARG A 1 117 ? -7.737 -6.192 27.995 1.00 32.84 117 ARG A C 1
ATOM 929 O O . ARG A 1 117 ? -6.889 -6.666 27.247 1.00 32.84 117 ARG A O 1
ATOM 936 N N . CYS A 1 118 ? -7.492 -5.864 29.261 1.00 37.81 118 CYS A N 1
ATOM 937 C CA . CYS A 1 118 ? -6.377 -6.440 29.998 1.00 37.81 118 CYS A CA 1
ATOM 938 C C . CYS A 1 118 ? -6.514 -7.965 29.930 1.00 37.81 118 CYS A C 1
ATOM 940 O O . CYS A 1 118 ? -7.376 -8.538 30.595 1.00 37.81 118 CYS A O 1
ATOM 942 N N . VAL A 1 119 ? -5.690 -8.623 29.117 1.00 38.22 119 VAL A N 1
ATOM 943 C CA . VAL A 1 119 ? -5.481 -10.066 29.220 1.00 38.22 119 VAL A CA 1
ATOM 944 C C . VAL A 1 119 ? -4.312 -10.253 30.174 1.00 38.22 119 VAL A C 1
ATOM 946 O O . VAL A 1 119 ? -3.149 -10.249 29.790 1.00 38.22 119 VAL A O 1
ATOM 949 N N . THR A 1 120 ? -4.628 -10.357 31.461 1.00 48.81 120 THR A N 1
ATOM 950 C CA . THR A 1 120 ? -3.748 -11.013 32.424 1.00 48.81 120 THR A CA 1
ATOM 951 C C . THR A 1 120 ? -3.829 -12.514 32.167 1.00 48.81 120 THR A C 1
ATOM 953 O O . THR A 1 120 ? -4.879 -13.113 32.393 1.00 48.81 120 THR A O 1
ATOM 956 N N . SER A 1 121 ? -2.763 -13.114 31.652 1.00 37.72 121 SER A N 1
ATOM 957 C CA . SER A 1 121 ? -2.422 -14.549 31.715 1.00 37.72 121 SER A CA 1
ATOM 958 C C . SER A 1 121 ? -1.296 -14.753 30.707 1.00 37.72 121 SER A C 1
ATOM 960 O O . SER A 1 121 ? -1.367 -14.250 29.598 1.00 37.72 121 SER A O 1
ATOM 962 N N . GLY A 1 122 ? -0.183 -15.406 30.983 1.00 37.75 122 GLY A N 1
ATOM 963 C CA . GLY A 1 122 ? 0.249 -16.282 32.057 1.00 37.75 122 GLY A CA 1
ATOM 964 C C . GLY A 1 122 ? 1.473 -16.973 31.454 1.00 37.75 122 GLY A C 1
ATOM 965 O O . GLY A 1 122 ? 1.462 -17.309 30.272 1.00 37.75 122 GLY A O 1
ATOM 966 N N . TRP A 1 123 ? 2.562 -17.081 32.206 1.00 38.81 123 TRP A N 1
ATOM 967 C CA . TRP A 1 123 ? 3.781 -17.733 31.740 1.00 38.81 123 TRP A CA 1
ATOM 968 C C . TRP A 1 123 ? 3.458 -19.171 31.316 1.00 38.81 123 TRP A C 1
ATOM 970 O O . TRP A 1 123 ? 2.972 -19.946 32.136 1.00 38.81 123 TRP A O 1
ATOM 980 N N . ILE A 1 124 ? 3.708 -19.519 30.052 1.00 39.47 124 ILE A N 1
ATOM 981 C CA . ILE A 1 124 ? 3.730 -20.913 29.607 1.00 39.47 124 ILE A CA 1
ATOM 982 C C . ILE A 1 124 ? 5.196 -21.336 29.602 1.00 39.47 124 ILE A C 1
ATOM 984 O O . ILE A 1 124 ? 5.965 -20.957 28.722 1.00 39.47 124 ILE A O 1
ATOM 988 N N . THR A 1 125 ? 5.572 -22.070 30.641 1.00 44.62 125 THR A N 1
ATOM 989 C CA . THR A 1 125 ? 6.700 -23.001 30.637 1.00 44.62 125 THR A CA 1
ATOM 990 C C . THR A 1 125 ? 6.155 -24.388 30.332 1.00 44.62 125 THR A C 1
ATOM 992 O O . THR A 1 125 ? 5.353 -24.881 31.125 1.00 44.62 125 THR A O 1
ATOM 995 N N . GLU A 1 126 ? 6.629 -25.004 29.253 1.00 45.22 126 GLU A N 1
ATOM 996 C CA . GLU A 1 126 ? 6.869 -26.451 29.144 1.00 45.22 126 GLU A CA 1
ATOM 997 C C . GLU A 1 126 ? 8.190 -26.668 28.400 1.00 45.22 126 GLU A C 1
ATOM 999 O O . GLU A 1 126 ? 8.426 -25.948 27.400 1.00 45.22 126 GLU A O 1
#

Radius of gyration: 17.54 Å; chains: 1; bounding box: 34×48×50 Å

Organism: Hahella chejuensis (strain KCTC 2396) (NCBI:txid349521)

Sequence (126 aa):
MSVGYELVNQTKKERITFAHLPVSTQNEITGHPVSATMVCWYLMNNIGDDIQFVSDTYDDWPFRSGQRKDYLAYPDRTDAVIAALVQKGVLQEDGLLCLDKDEMRMKTNLIPYTSGRCVTSGWITE

Secondary structure (DSSP, 8-state):
-PPPEEEEETTTTEEE--TTTT--SHHHHHHSHHHHHHHHHHHHHTTTS-EEEEESSS----SSSS-HHHHTTSPB-HHHHHHHHHHTTSEEE-------TT-------EEE---S----------

pLDDT: mean 76.0, std 20.46, range [32.84, 94.94]

Foldseek 3Di:
DAKFKKKAFPQQLATAHCVLPPDGHPCRCCVAPVSVVLVVVVCVVQPPTDMDIDIPPDLDDPDPDDHPVSSVVRYHCNVVSVVVCCVVLQKPFPPPPPPPVPDPDDRTDIHGDDDDDPPDDDDDDD